Protein AF-A0A6M3JHR1-F1 (afdb_monomer_lite)

Sequence (60 aa):
MAYKHFESESDRFWSKVKTGSENDCWEWQASLSSGYGRFQYPSGEERAHRVAWKLSNNSD

Secondary structure (DSSP, 8-state):
------SSHHHHHHTTEE---TTS--EE-S-EETTEEEEEETTEEEEHHHHHHHHHTT--

Organism: NCBI:txid1070528

Radius of gyration: 12.06 Å; chains: 1; bounding box: 25×30×25 Å

Structure (mmCIF, N/CA/C/O backbone):
data_AF-A0A6M3JHR1-F1
#
_entry.id   AF-A0A6M3JHR1-F1
#
loop_
_atom_site.group_PDB
_atom_site.id
_atom_site.type_symbol
_atom_site.label_atom_id
_atom_site.label_alt_id
_a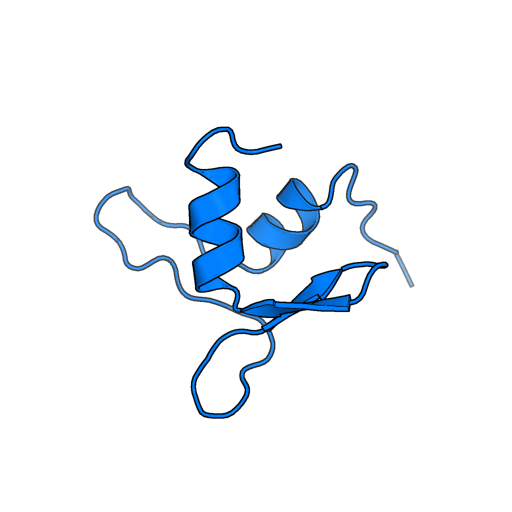tom_site.label_comp_id
_atom_site.label_asym_id
_atom_site.label_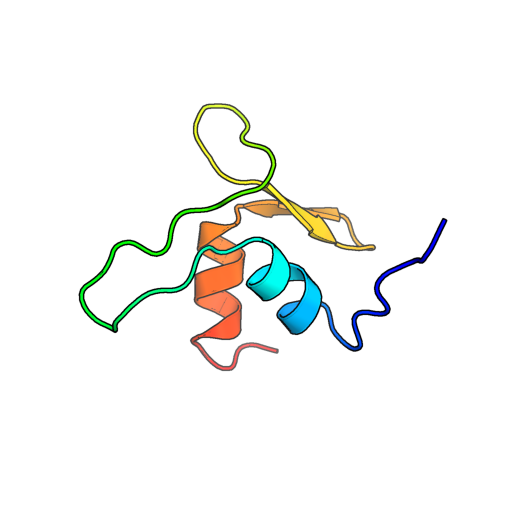entity_id
_atom_site.label_seq_id
_atom_site.pdbx_PDB_ins_code
_atom_site.Cartn_x
_atom_site.Cartn_y
_atom_site.Cartn_z
_atom_site.occupancy
_atom_site.B_iso_or_equiv
_atom_site.auth_seq_id
_atom_site.auth_comp_id
_atom_site.auth_asym_id
_atom_site.auth_atom_id
_atom_site.pdbx_PDB_model_num
ATOM 1 N N . MET A 1 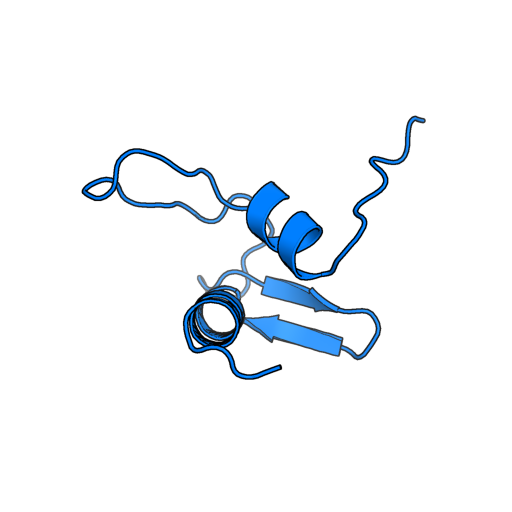1 ? -9.878 21.173 -9.876 1.00 39.12 1 MET A N 1
ATOM 2 C CA . MET A 1 1 ? -9.632 19.789 -9.417 1.00 39.12 1 MET A CA 1
ATOM 3 C C . MET A 1 1 ? -9.032 19.888 -8.026 1.00 39.12 1 MET A C 1
ATOM 5 O O . MET A 1 1 ? -8.021 20.558 -7.885 1.00 39.12 1 MET A O 1
ATOM 9 N N . ALA A 1 2 ? -9.697 19.359 -6.999 1.00 52.12 2 ALA A N 1
ATOM 10 C CA . ALA A 1 2 ? -9.1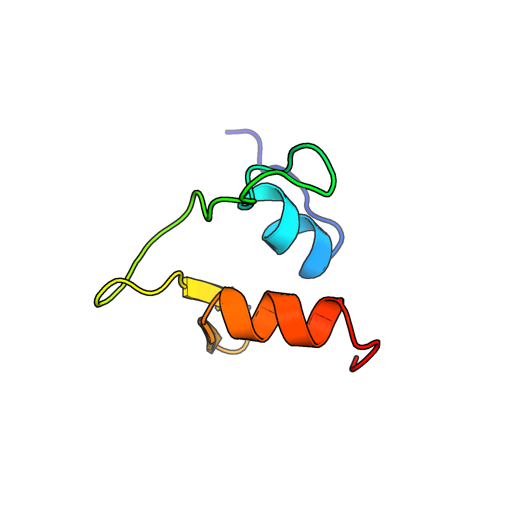83 19.411 -5.632 1.00 52.12 2 ALA A CA 1
ATOM 11 C C . ALA A 1 2 ? -8.156 18.288 -5.447 1.00 52.12 2 ALA A C 1
ATOM 13 O O . ALA A 1 2 ? -8.489 17.112 -5.588 1.00 52.12 2 ALA A O 1
ATOM 14 N N . TYR A 1 3 ? -6.909 18.649 -5.172 1.00 57.81 3 TYR A N 1
ATOM 15 C CA . TYR A 1 3 ? -5.885 17.691 -4.776 1.00 57.81 3 TYR A CA 1
ATOM 16 C C . TYR A 1 3 ? -6.149 17.352 -3.311 1.00 57.81 3 TYR A C 1
ATOM 18 O O . TYR A 1 3 ? -6.139 18.243 -2.463 1.00 57.81 3 TYR A O 1
ATOM 26 N N . LYS A 1 4 ? -6.428 16.083 -3.003 1.00 66.25 4 LYS A N 1
ATOM 27 C CA . LYS A 1 4 ? -6.404 15.619 -1.613 1.00 66.25 4 LYS A CA 1
ATOM 28 C C . LYS A 1 4 ? -4.963 15.794 -1.126 1.00 66.25 4 LYS A C 1
ATOM 30 O O . LYS A 1 4 ? -4.067 15.151 -1.671 1.00 66.25 4 LYS A O 1
ATOM 35 N N . HIS A 1 5 ? -4.739 16.711 -0.188 1.00 67.12 5 HIS A N 1
ATOM 36 C CA . HIS A 1 5 ? -3.440 16.851 0.460 1.00 67.12 5 HIS A CA 1
ATOM 37 C C . HIS A 1 5 ? -3.289 15.660 1.406 1.00 67.12 5 HIS A C 1
ATOM 39 O O . HIS A 1 5 ? -4.136 15.445 2.271 1.00 67.12 5 HIS A O 1
ATOM 45 N N . PHE A 1 6 ? -2.282 14.832 1.153 1.00 71.25 6 PHE A N 1
ATOM 46 C CA . PHE A 1 6 ? -1.891 13.756 2.050 1.00 71.25 6 PHE A CA 1
ATOM 47 C C . PHE A 1 6 ? -0.614 14.215 2.735 1.00 71.25 6 PHE A C 1
ATOM 49 O O . PHE A 1 6 ? 0.359 14.524 2.050 1.00 71.25 6 PHE A O 1
ATOM 56 N N . GLU A 1 7 ? -0.652 14.288 4.060 1.00 76.50 7 GLU A N 1
ATOM 57 C CA . GLU A 1 7 ? 0.453 14.790 4.880 1.00 76.50 7 GLU A CA 1
ATOM 58 C C . GLU A 1 7 ? 1.639 13.810 4.879 1.00 76.50 7 GLU A C 1
ATOM 60 O O . GLU A 1 7 ? 2.792 14.222 4.993 1.00 76.50 7 GLU A O 1
ATOM 65 N N . SER A 1 8 ? 1.377 12.511 4.685 1.00 89.19 8 SER A N 1
ATOM 66 C CA . SER A 1 8 ? 2.406 11.473 4.647 1.00 89.19 8 SER A CA 1
ATOM 67 C C . SER A 1 8 ? 2.155 10.375 3.606 1.00 89.19 8 SER A C 1
ATOM 69 O O . SER A 1 8 ? 1.047 10.164 3.097 1.00 89.19 8 SER A O 1
ATOM 71 N N . GLU A 1 9 ? 3.208 9.606 3.317 1.00 91.00 9 GLU A N 1
ATOM 72 C CA . GLU A 1 9 ? 3.119 8.397 2.494 1.00 91.00 9 GLU A CA 1
ATOM 73 C C . GLU A 1 9 ? 2.196 7.348 3.138 1.00 91.00 9 GLU A C 1
ATOM 75 O O . GLU A 1 9 ? 1.489 6.636 2.424 1.00 91.00 9 GLU A O 1
ATOM 80 N N . SER A 1 10 ? 2.148 7.305 4.475 1.00 93.00 10 SER A N 1
ATOM 81 C CA . SER A 1 10 ? 1.208 6.479 5.238 1.00 93.00 10 SER A CA 1
ATOM 82 C C . SER A 1 10 ? -0.237 6.891 4.953 1.00 93.00 10 SER A C 1
ATOM 84 O O . SER A 1 10 ? -1.046 6.056 4.552 1.00 93.00 10 SER A O 1
ATOM 86 N N . ASP A 1 11 ? -0.560 8.185 5.021 1.00 93.06 11 ASP A N 1
ATOM 87 C CA . ASP A 1 11 ? -1.920 8.670 4.741 1.00 93.06 11 ASP A CA 1
ATOM 88 C C . ASP A 1 11 ? -2.338 8.367 3.302 1.00 93.06 11 ASP A C 1
ATOM 90 O O . ASP A 1 11 ? -3.461 7.923 3.034 1.00 93.06 11 ASP A O 1
ATOM 94 N N . ARG A 1 12 ? -1.411 8.543 2.350 1.00 94.38 12 ARG A N 1
ATOM 95 C CA . ARG A 1 12 ? -1.660 8.198 0.948 1.00 94.38 12 ARG A CA 1
ATOM 96 C C . ARG A 1 12 ? -1.869 6.695 0.773 1.00 94.38 12 ARG A C 1
ATOM 98 O O . ARG A 1 12 ? -2.683 6.302 -0.066 1.00 94.38 12 ARG A O 1
ATOM 105 N N . PHE A 1 13 ? -1.148 5.858 1.518 1.00 95.12 13 PHE A N 1
ATOM 106 C CA . PHE A 1 13 ? -1.329 4.409 1.506 1.00 95.12 13 PHE A CA 1
ATOM 107 C C . PHE A 1 13 ? -2.708 4.027 2.040 1.00 95.12 13 PHE A C 1
ATOM 109 O O . PHE A 1 13 ? -3.480 3.394 1.318 1.00 95.12 13 PHE A O 1
ATOM 116 N N . TRP A 1 14 ? -3.060 4.489 3.240 1.00 94.31 14 TRP A N 1
ATOM 117 C CA . TRP A 1 14 ? -4.340 4.183 3.878 1.00 94.31 14 TRP A CA 1
ATOM 118 C C . TRP A 1 14 ? -5.539 4.707 3.087 1.00 94.31 14 TRP A C 1
ATOM 120 O O . TRP A 1 14 ? -6.578 4.058 3.058 1.00 94.31 14 TRP A O 1
ATOM 130 N N . SER A 1 15 ? -5.383 5.793 2.323 1.00 95.19 15 SER A N 1
ATOM 131 C CA . SER A 1 15 ? -6.430 6.276 1.408 1.00 95.19 15 SER A CA 1
ATOM 132 C C . SER A 1 15 ? -6.815 5.295 0.289 1.00 95.19 15 SER A C 1
ATOM 134 O O . SER A 1 15 ? -7.852 5.471 -0.352 1.00 95.19 15 SER A O 1
ATOM 136 N N . LYS A 1 16 ? -5.971 4.287 0.033 1.00 96.06 16 LYS A N 1
ATOM 137 C CA . LYS A 1 16 ? -6.137 3.257 -1.004 1.00 96.06 16 LYS A CA 1
ATOM 138 C C . LYS A 1 16 ? -6.517 1.894 -0.426 1.00 96.06 16 LYS A C 1
ATOM 140 O O . LYS A 1 16 ? -6.625 0.933 -1.184 1.00 96.06 16 LYS A O 1
ATOM 145 N N . VAL A 1 17 ? -6.700 1.792 0.887 1.00 96.19 17 VAL A N 1
ATOM 146 C CA . VAL A 1 17 ? -7.114 0.562 1.562 1.00 96.19 17 VAL A CA 1
ATOM 147 C C . VAL A 1 17 ? -8.558 0.732 2.005 1.00 96.19 17 VAL A C 1
ATOM 149 O O . VAL A 1 17 ? -8.899 1.699 2.680 1.00 96.19 17 VAL A O 1
ATOM 152 N N . LYS A 1 18 ? -9.420 -0.214 1.634 1.00 96.12 18 LYS A N 1
ATOM 153 C CA . LYS A 1 18 ? -10.765 -0.289 2.196 1.00 96.12 18 LYS A CA 1
ATOM 154 C C . LYS A 1 18 ? -10.660 -0.947 3.566 1.00 96.12 18 LYS A C 1
ATOM 156 O O . LYS A 1 18 ? -10.620 -2.170 3.656 1.00 96.12 18 LYS A O 1
ATOM 161 N N . THR A 1 19 ? -10.557 -0.135 4.611 1.00 93.06 19 THR A N 1
ATOM 162 C CA . THR A 1 19 ? -10.522 -0.618 5.993 1.00 93.06 19 THR A CA 1
ATOM 163 C C . THR A 1 19 ? -11.919 -1.032 6.459 1.00 93.06 19 THR A C 1
ATOM 165 O O . THR A 1 19 ? -12.931 -0.468 6.035 1.00 93.06 19 THR A O 1
ATOM 168 N N . GLY A 1 20 ? -11.965 -2.055 7.310 1.00 91.19 20 GLY A N 1
ATOM 169 C CA . GLY A 1 20 ? -13.175 -2.569 7.950 1.00 91.19 20 GLY A CA 1
ATOM 170 C C . GLY A 1 20 ? -12.926 -2.827 9.433 1.00 91.19 20 GLY A C 1
ATOM 171 O O . GLY A 1 20 ? -12.044 -2.213 10.034 1.00 91.19 20 GLY A O 1
ATOM 172 N N . SER A 1 21 ? -13.677 -3.753 10.022 1.00 92.62 21 SER A N 1
ATOM 173 C CA . SER A 1 21 ? -13.358 -4.266 11.355 1.00 92.62 21 SER A CA 1
ATOM 174 C C . SER A 1 21 ? -12.023 -5.023 11.360 1.00 92.62 21 SER A C 1
ATOM 176 O O . SER A 1 21 ? -11.472 -5.357 10.309 1.00 92.62 21 SER A O 1
ATOM 178 N N . GLU A 1 22 ? -11.498 -5.318 12.550 1.00 89.44 22 GLU A N 1
ATOM 179 C CA . GLU A 1 22 ? -10.239 -6.063 12.727 1.00 89.44 22 GLU A CA 1
ATOM 180 C C . GLU A 1 22 ? -10.271 -7.470 12.105 1.00 89.44 22 GLU A C 1
ATOM 182 O O . GLU A 1 22 ? -9.228 -8.006 11.742 1.00 89.44 22 GLU A O 1
ATOM 187 N N . ASN A 1 23 ? -11.466 -8.052 11.951 1.00 93.06 23 ASN A N 1
ATOM 188 C CA . ASN A 1 23 ? -11.661 -9.380 11.367 1.00 93.06 23 ASN A CA 1
ATOM 189 C C . ASN A 1 23 ? -12.022 -9.338 9.872 1.00 93.06 23 ASN A C 1
ATOM 191 O O . ASN A 1 23 ? -12.151 -10.393 9.250 1.00 93.06 23 ASN A O 1
ATOM 195 N N . ASP A 1 24 ? -12.207 -8.148 9.293 1.00 93.75 24 ASP A N 1
ATOM 196 C CA . ASP A 1 24 ? -12.548 -8.002 7.880 1.00 93.75 24 ASP A CA 1
ATOM 197 C C . ASP A 1 24 ? -11.303 -8.038 6.992 1.00 93.75 24 ASP A C 1
ATOM 199 O O . ASP A 1 24 ? -10.202 -7.636 7.374 1.00 93.75 24 ASP A O 1
ATOM 203 N N . CYS A 1 25 ? -11.489 -8.449 5.739 1.00 91.00 25 CYS A N 1
ATOM 204 C CA . CYS A 1 25 ? -10.457 -8.280 4.726 1.00 91.00 25 CYS A CA 1
ATOM 205 C C . CYS A 1 25 ? -10.312 -6.798 4.362 1.00 91.00 25 CYS A C 1
ATOM 207 O O . CYS A 1 25 ? -11.267 -6.153 3.928 1.00 91.00 25 CYS A O 1
ATOM 209 N N . TRP A 1 26 ? -9.099 -6.263 4.494 1.00 93.62 26 TRP A N 1
ATOM 210 C CA . TRP A 1 26 ? -8.791 -4.886 4.115 1.00 93.62 26 TRP A CA 1
ATOM 211 C C . TRP A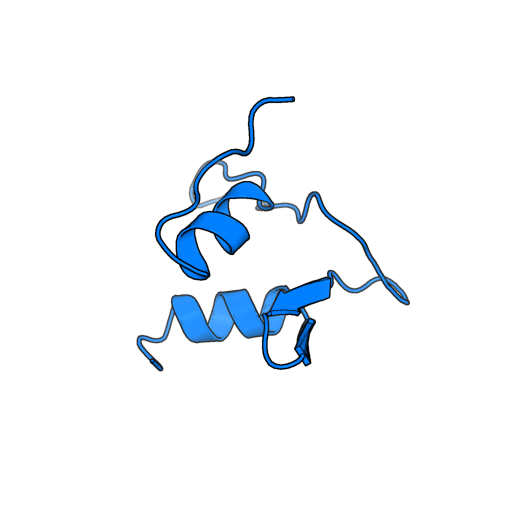 1 26 ? -8.294 -4.834 2.670 1.00 93.62 26 TRP A C 1
ATOM 213 O O . TRP A 1 26 ? -7.104 -4.965 2.379 1.00 93.62 26 TRP A O 1
ATOM 223 N N . GLU A 1 27 ? -9.238 -4.712 1.742 1.00 94.88 27 GLU A N 1
ATOM 224 C CA . GLU A 1 27 ? -8.971 -4.827 0.310 1.00 94.88 27 GLU A CA 1
ATOM 225 C C . GLU A 1 27 ? -8.199 -3.623 -0.245 1.00 94.88 27 GLU A C 1
ATOM 227 O O . GLU A 1 27 ? -8.552 -2.461 -0.018 1.00 94.88 27 GLU A O 1
ATOM 232 N N . TRP A 1 28 ? -7.195 -3.902 -1.076 1.00 96.81 28 TRP A N 1
ATOM 233 C CA . TRP A 1 28 ? -6.498 -2.884 -1.858 1.00 96.81 28 TRP A CA 1
ATOM 234 C C . TRP A 1 28 ? -7.402 -2.314 -2.958 1.00 96.81 28 TRP A C 1
ATOM 236 O O . TRP A 1 28 ? -7.905 -3.063 -3.790 1.00 96.81 28 TRP A O 1
ATOM 246 N N . GLN A 1 29 ? -7.572 -0.991 -2.992 1.00 97.56 29 GLN A N 1
ATOM 247 C CA . GLN A 1 29 ? -8.494 -0.295 -3.904 1.00 97.56 29 GLN A CA 1
ATOM 248 C C . GLN A 1 29 ? -7.801 0.391 -5.090 1.00 97.56 29 GLN A C 1
ATOM 250 O O . GLN A 1 29 ? -8.461 1.017 -5.916 1.00 97.56 29 GLN A O 1
ATOM 255 N N . ALA A 1 30 ? -6.471 0.326 -5.179 1.00 95.62 30 ALA A N 1
ATOM 256 C CA . ALA A 1 30 ? -5.720 0.935 -6.275 1.00 95.62 30 ALA A CA 1
ATOM 257 C C . ALA A 1 30 ? -5.171 -0.119 -7.250 1.00 95.62 30 ALA A C 1
ATOM 259 O O . ALA A 1 30 ? -5.558 -1.285 -7.225 1.00 95.62 30 ALA A O 1
ATOM 260 N N . SER A 1 31 ? -4.279 0.298 -8.151 1.00 95.25 31 SER A N 1
ATOM 261 C CA . SER A 1 31 ? -3.808 -0.538 -9.253 1.00 95.25 31 SER A CA 1
ATOM 262 C C . SER A 1 31 ? -3.178 -1.852 -8.787 1.00 95.25 31 SER A C 1
ATOM 264 O O . SER A 1 31 ? -2.449 -1.920 -7.788 1.00 95.25 31 SER A O 1
ATOM 266 N N . LEU A 1 32 ? -3.457 -2.892 -9.571 1.00 96.50 32 LEU A N 1
ATOM 267 C CA . LEU A 1 32 ? -2.847 -4.209 -9.477 1.00 96.50 32 LEU A CA 1
ATOM 268 C C . LEU A 1 32 ? -1.900 -4.411 -10.667 1.00 96.50 32 LEU A C 1
ATOM 270 O O . LEU A 1 32 ? -2.179 -3.957 -11.775 1.00 96.50 32 LEU A O 1
ATOM 274 N N . SER A 1 33 ? -0.802 -5.133 -10.458 1.00 95.50 33 SER A N 1
ATOM 275 C CA . SER A 1 33 ? 0.031 -5.698 -11.525 1.00 95.50 33 SER A CA 1
ATOM 276 C C . SER A 1 33 ? 0.318 -7.155 -11.212 1.00 95.50 33 SER A C 1
ATOM 278 O O . SER A 1 33 ? 0.744 -7.485 -10.104 1.00 95.50 33 SER A O 1
ATOM 280 N N . SER A 1 34 ? 0.025 -8.033 -12.171 1.00 94.31 34 SER A N 1
ATOM 281 C CA . SER A 1 34 ? 0.133 -9.489 -12.011 1.00 94.31 34 SER A CA 1
ATOM 282 C C . SER A 1 34 ? -0.566 -10.014 -10.746 1.00 94.31 34 SER A C 1
ATOM 284 O O . SER A 1 34 ? -0.050 -10.895 -10.067 1.00 94.31 34 SER A O 1
ATOM 286 N N . GLY A 1 35 ? -1.717 -9.426 -10.395 1.00 94.88 35 GLY A N 1
ATOM 287 C CA . GLY A 1 35 ? -2.496 -9.784 -9.202 1.00 94.88 35 GLY A CA 1
ATOM 288 C C . GLY A 1 35 ? -2.030 -9.146 -7.886 1.00 94.88 35 GLY A C 1
ATOM 289 O O . GLY A 1 35 ? -2.676 -9.346 -6.864 1.00 94.88 35 GLY A O 1
ATOM 290 N N . TYR A 1 36 ? -0.960 -8.346 -7.883 1.00 95.12 36 TYR A N 1
ATOM 291 C CA . TYR A 1 36 ? -0.449 -7.692 -6.676 1.00 95.12 36 TYR A CA 1
ATOM 292 C C . TYR A 1 36 ? -0.688 -6.184 -6.693 1.00 95.12 36 TYR A C 1
ATOM 294 O O . TYR A 1 36 ? -0.384 -5.512 -7.678 1.00 95.12 36 TYR A O 1
ATOM 302 N N . GLY A 1 37 ? -1.171 -5.640 -5.573 1.00 97.00 37 GLY A N 1
ATOM 303 C CA . GLY A 1 37 ? -1.303 -4.196 -5.384 1.00 97.00 37 GLY A CA 1
ATOM 304 C C . GLY A 1 37 ? 0.032 -3.469 -5.481 1.00 97.00 37 GLY A C 1
ATOM 305 O O . GLY A 1 37 ? 1.051 -3.962 -4.988 1.00 97.00 37 GLY A O 1
ATOM 306 N N . ARG A 1 38 ? 0.018 -2.291 -6.107 1.00 97.44 38 ARG A N 1
ATOM 307 C CA . ARG A 1 38 ? 1.185 -1.423 -6.301 1.00 97.44 38 ARG A CA 1
ATOM 308 C C . ARG A 1 38 ? 0.991 -0.076 -5.623 1.00 97.44 38 ARG A C 1
ATOM 310 O O . ARG A 1 38 ? -0.038 0.571 -5.806 1.00 97.44 38 ARG A O 1
ATOM 317 N N . PHE A 1 39 ? 2.000 0.377 -4.892 1.00 96.31 39 PHE A N 1
ATOM 318 C CA . PHE A 1 39 ? 2.025 1.688 -4.264 1.00 96.31 39 PHE A CA 1
ATOM 319 C C . PHE A 1 39 ? 3.210 2.508 -4.773 1.00 96.31 39 PHE A C 1
ATOM 321 O O . PHE A 1 39 ? 4.364 2.104 -4.659 1.00 96.31 39 PHE A O 1
ATOM 328 N N . GLN A 1 40 ? 2.897 3.666 -5.349 1.00 94.62 40 GLN A N 1
ATOM 329 C CA . GLN A 1 40 ? 3.862 4.561 -5.977 1.00 94.62 40 GLN A CA 1
ATOM 330 C C . GLN A 1 40 ? 4.382 5.583 -4.973 1.00 94.62 40 GLN A C 1
ATOM 332 O O . GLN A 1 40 ? 3.618 6.476 -4.634 1.00 94.62 40 GLN A O 1
ATOM 337 N N . TYR A 1 41 ? 5.647 5.487 -4.575 1.00 91.06 41 TYR A N 1
ATOM 338 C CA . TYR A 1 41 ? 6.412 6.510 -3.858 1.00 91.06 41 TYR A CA 1
ATOM 339 C C . TYR A 1 41 ? 7.025 7.543 -4.824 1.00 91.06 41 TYR A C 1
ATOM 341 O O . TYR A 1 41 ? 7.139 7.284 -6.029 1.00 91.06 41 TYR A O 1
ATOM 349 N N . PRO A 1 42 ? 7.513 8.688 -4.311 1.00 89.00 42 PRO A N 1
ATOM 350 C CA . PRO A 1 42 ? 8.387 9.576 -5.078 1.00 89.00 42 PRO A CA 1
ATOM 351 C C . PRO A 1 42 ? 9.698 8.901 -5.519 1.00 89.00 42 PRO A C 1
ATOM 353 O O . PRO A 1 42 ? 10.212 9.194 -6.593 1.00 89.00 42 PRO A O 1
ATOM 356 N N . SER A 1 43 ? 10.229 7.979 -4.709 1.00 90.25 43 SER A N 1
ATOM 357 C CA . SER A 1 43 ? 11.499 7.276 -4.949 1.00 90.25 43 SER A CA 1
ATOM 358 C C . SER A 1 43 ? 11.375 6.022 -5.820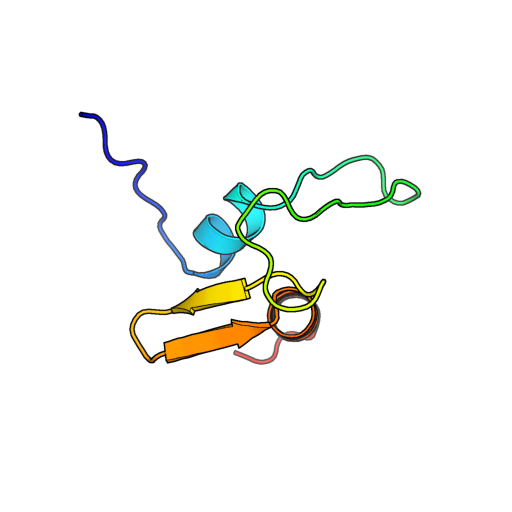 1.00 90.25 43 SER A C 1
ATOM 360 O O . SER A 1 43 ? 12.387 5.421 -6.179 1.00 90.25 43 SER A O 1
ATOM 362 N N . GLY A 1 44 ? 10.156 5.600 -6.155 1.00 92.94 44 GLY A N 1
ATOM 363 C CA . GLY A 1 44 ? 9.916 4.375 -6.906 1.00 92.94 44 GLY A CA 1
ATOM 364 C C . GLY A 1 44 ? 8.571 3.754 -6.572 1.00 92.94 44 GLY A C 1
ATOM 365 O O . GLY A 1 44 ? 7.668 4.410 -6.071 1.00 92.94 44 GLY A O 1
ATOM 366 N N . GLU A 1 45 ? 8.418 2.471 -6.852 1.00 94.00 45 GLU A N 1
ATOM 367 C CA . GLU A 1 45 ? 7.181 1.753 -6.577 1.00 94.00 45 GLU A CA 1
ATOM 368 C C . GLU A 1 45 ? 7.468 0.492 -5.769 1.00 94.00 45 GLU A C 1
ATOM 370 O O . GLU A 1 45 ? 8.479 -0.182 -5.974 1.00 94.00 45 GLU A O 1
ATOM 375 N N . GLU A 1 46 ? 6.559 0.158 -4.860 1.00 95.62 46 GLU A N 1
ATOM 376 C CA . GLU A 1 46 ? 6.630 -1.057 -4.065 1.00 95.62 46 GLU A CA 1
ATOM 377 C C . GLU A 1 46 ? 5.282 -1.788 -4.028 1.00 95.62 46 GLU A C 1
ATOM 379 O O . GLU A 1 46 ? 4.218 -1.229 -4.297 1.00 95.62 46 GLU A O 1
ATOM 384 N N . ARG A 1 47 ? 5.313 -3.081 -3.694 1.00 96.44 47 ARG A N 1
ATOM 385 C CA . ARG A 1 47 ? 4.096 -3.881 -3.535 1.00 96.44 47 ARG A CA 1
ATOM 386 C C . ARG A 1 47 ? 3.319 -3.423 -2.302 1.00 96.44 47 ARG A C 1
ATOM 388 O O . ARG A 1 47 ? 3.887 -3.340 -1.216 1.00 96.44 47 ARG A O 1
ATOM 395 N N . ALA A 1 48 ? 2.011 -3.240 -2.448 1.00 96.75 48 ALA A N 1
ATOM 396 C CA . ALA A 1 48 ? 1.134 -2.732 -1.394 1.00 96.75 48 ALA A CA 1
ATOM 397 C C . ALA A 1 48 ? 1.208 -3.560 -0.098 1.00 96.75 48 ALA A C 1
ATOM 399 O O . ALA A 1 48 ? 1.272 -2.994 0.987 1.00 96.75 48 ALA A O 1
ATOM 400 N N . HIS A 1 49 ? 1.301 -4.891 -0.194 1.00 94.31 49 HIS A N 1
ATOM 401 C CA . HIS A 1 49 ? 1.441 -5.745 0.992 1.00 94.31 49 HIS A CA 1
ATOM 402 C C . HIS A 1 49 ? 2.778 -5.555 1.731 1.00 94.31 49 HIS A C 1
ATOM 404 O O . HIS A 1 49 ? 2.831 -5.721 2.945 1.00 94.31 49 HIS A O 1
ATOM 410 N N . ARG A 1 50 ? 3.866 -5.196 1.030 1.00 95.31 50 ARG A N 1
ATOM 411 C CA . ARG A 1 50 ? 5.161 -4.901 1.669 1.00 95.31 50 ARG A CA 1
ATOM 412 C C . ARG A 1 50 ? 5.124 -3.556 2.377 1.00 95.31 50 ARG A C 1
ATOM 414 O O . ARG A 1 50 ? 5.669 -3.438 3.466 1.00 95.31 50 ARG A O 1
ATOM 421 N N . VAL A 1 51 ? 4.458 -2.573 1.772 1.00 94.81 51 VAL A N 1
ATOM 422 C CA . VAL A 1 51 ? 4.228 -1.266 2.396 1.00 94.81 51 VAL A CA 1
ATOM 423 C C . VAL A 1 51 ? 3.401 -1.417 3.670 1.00 94.81 51 VAL A C 1
ATOM 425 O O . VAL A 1 51 ? 3.813 -0.906 4.704 1.00 94.81 51 VAL A O 1
ATOM 428 N N . ALA A 1 52 ? 2.313 -2.197 3.629 1.00 93.88 52 ALA A N 1
ATOM 429 C CA . ALA A 1 52 ? 1.523 -2.517 4.820 1.00 93.88 52 ALA A CA 1
ATOM 430 C C . ALA A 1 52 ? 2.400 -3.101 5.939 1.00 93.88 52 ALA A C 1
ATOM 432 O O . ALA A 1 52 ? 2.359 -2.621 7.066 1.00 93.88 52 ALA A O 1
ATOM 433 N N . TRP A 1 53 ? 3.255 -4.078 5.614 1.00 92.94 53 TRP A N 1
ATOM 434 C CA . TRP A 1 53 ? 4.177 -4.658 6.590 1.00 92.94 53 TRP A CA 1
ATOM 435 C C . TRP A 1 53 ? 5.139 -3.617 7.186 1.00 92.94 53 TRP A C 1
ATOM 437 O O . TRP A 1 53 ? 5.295 -3.583 8.402 1.00 92.94 53 TRP A O 1
ATOM 447 N N . LYS A 1 54 ? 5.747 -2.741 6.376 1.00 92.31 54 LYS A N 1
ATOM 448 C CA . LYS A 1 54 ? 6.663 -1.695 6.874 1.00 92.31 54 LYS A CA 1
ATOM 449 C C . LYS A 1 54 ? 5.969 -0.730 7.837 1.00 92.31 54 LYS A C 1
ATOM 451 O O . LYS A 1 54 ? 6.483 -0.493 8.927 1.00 92.31 54 LYS A O 1
ATOM 456 N N . LEU A 1 55 ? 4.777 -0.257 7.462 1.00 90.88 55 LEU A N 1
ATOM 457 C CA . LEU A 1 55 ? 3.969 0.657 8.276 1.00 90.88 55 LEU A CA 1
ATOM 458 C C . LEU A 1 55 ? 3.529 0.016 9.601 1.00 90.88 55 LEU A C 1
ATOM 460 O O . LEU A 1 55 ? 3.487 0.691 10.623 1.00 90.88 55 LEU A O 1
ATOM 464 N N . SER A 1 56 ? 3.229 -1.286 9.612 1.00 87.56 56 SER A N 1
ATOM 465 C CA . SER A 1 56 ? 2.828 -1.997 10.835 1.00 87.56 56 SER A CA 1
ATOM 466 C C . SER A 1 56 ? 3.992 -2.357 11.766 1.00 87.56 56 SER A C 1
ATOM 468 O O . SER A 1 56 ? 3.754 -2.621 12.940 1.00 87.56 56 SER A O 1
ATOM 470 N N . ASN A 1 57 ? 5.235 -2.392 11.276 1.00 85.75 57 ASN A N 1
ATOM 471 C CA . ASN A 1 57 ? 6.395 -2.869 12.041 1.00 85.75 57 ASN A CA 1
ATOM 472 C C . ASN A 1 57 ? 7.345 -1.746 12.507 1.00 85.75 57 ASN A C 1
ATOM 474 O O . ASN A 1 57 ? 8.498 -2.033 12.820 1.00 85.75 57 ASN A O 1
ATOM 478 N N . ASN A 1 58 ? 6.892 -0.484 12.577 1.00 65.88 58 ASN A N 1
ATOM 479 C CA . ASN A 1 58 ? 7.697 0.676 13.021 1.00 65.88 58 ASN A CA 1
ATOM 480 C C . ASN A 1 58 ? 9.071 0.794 12.325 1.00 65.88 58 ASN A C 1
ATOM 482 O O . ASN A 1 58 ? 10.046 1.224 12.934 1.00 65.88 58 ASN A O 1
ATOM 486 N N . SER A 1 59 ? 9.175 0.356 11.070 1.00 56.00 59 SER A N 1
ATOM 487 C CA . SER A 1 59 ? 10.417 0.437 10.297 1.00 56.00 59 SER A CA 1
ATOM 488 C C . SER A 1 59 ? 10.354 1.648 9.365 1.00 56.00 59 SER A C 1
ATOM 490 O O . SER A 1 59 ? 10.223 1.470 8.153 1.00 56.00 59 SER A O 1
ATOM 492 N N . ASP A 1 60 ? 10.374 2.846 9.953 1.00 48.25 60 ASP A N 1
ATOM 493 C CA . ASP A 1 60 ? 10.744 4.094 9.263 1.00 48.25 60 ASP A CA 1
ATOM 494 C C . ASP A 1 60 ? 12.248 4.354 9.441 1.00 48.25 60 ASP A C 1
ATOM 496 O O . ASP A 1 60 ? 12.747 4.203 10.583 1.00 48.25 60 ASP A O 1
#

Foldseek 3Di:
DDDPDDPDLVSVLVVQWQDDPPPDDTDGNDDDDPNFDWRADPVGIDTSVVVVVCVVPVND

pLDDT: mean 88.12, std 13.53, range [39.12, 97.56]